Protein AF-A0A7V3KXB6-F1 (afdb_monomer_lite)

pLDDT: mean 83.35, std 6.85, range [64.81, 91.38]

Radius of gyration: 11.79 Å; chains: 1; bounding box: 29×22×32 Å

Foldseek 3Di:
DKDKDKAFPFDPDQDQALPPRDGHGDGWIWIWIDDDNDIDTGTHGPVCVVPPPDWDKDADNVVRDMGTDD

Structure (mmCIF, N/CA/C/O backbone):
data_AF-A0A7V3KXB6-F1
#
_entry.id   AF-A0A7V3KXB6-F1
#
loop_
_atom_site.group_PDB
_atom_site.id
_atom_site.type_symbol
_atom_site.label_atom_id
_atom_site.label_alt_id
_atom_site.label_comp_id
_atom_site.label_asym_id
_atom_site.label_entity_id
_atom_site.label_seq_id
_atom_site.pdbx_PDB_ins_code
_atom_site.Cartn_x
_atom_site.Cartn_y
_atom_site.Cartn_z
_atom_site.occupancy
_atom_site.B_iso_or_equiv
_atom_site.auth_seq_id
_atom_site.auth_comp_id
_atom_site.auth_asym_id
_atom_site.auth_atom_id
_atom_site.pdbx_PDB_model_num
ATOM 1 N N . MET A 1 1 ? 13.116 -7.978 -10.174 1.00 67.38 1 MET A N 1
ATOM 2 C CA . MET A 1 1 ? 12.314 -8.741 -9.187 1.00 67.38 1 MET A CA 1
ATOM 3 C C . MET A 1 1 ? 11.385 -7.766 -8.484 1.00 67.38 1 MET A C 1
ATOM 5 O O . MET A 1 1 ? 11.840 -6.669 -8.163 1.00 67.38 1 MET A O 1
ATOM 9 N N . MET A 1 2 ? 10.111 -8.132 -8.334 1.00 77.19 2 MET A N 1
ATOM 10 C CA . MET A 1 2 ? 9.099 -7.345 -7.628 1.00 77.19 2 MET A CA 1
ATOM 11 C C . MET A 1 2 ? 8.797 -8.026 -6.294 1.00 77.19 2 MET A C 1
ATOM 13 O O . MET A 1 2 ? 8.528 -9.223 -6.274 1.00 77.19 2 MET A O 1
ATOM 17 N N . GLU A 1 3 ? 8.863 -7.275 -5.201 1.00 83.50 3 GLU A N 1
ATOM 18 C CA . GLU A 1 3 ? 8.578 -7.764 -3.850 1.00 83.50 3 GLU A CA 1
ATOM 19 C C . GLU A 1 3 ? 7.607 -6.798 -3.166 1.00 83.50 3 GLU A C 1
ATOM 21 O O . GLU A 1 3 ? 7.796 -5.578 -3.209 1.00 83.50 3 GLU A O 1
ATOM 26 N N . LEU A 1 4 ? 6.576 -7.352 -2.529 1.00 82.88 4 LEU A N 1
ATOM 27 C CA . LEU A 1 4 ? 5.641 -6.615 -1.686 1.00 82.88 4 LEU A CA 1
ATOM 28 C C . LEU A 1 4 ? 5.950 -6.930 -0.227 1.00 82.88 4 LEU A C 1
ATOM 30 O O . LEU A 1 4 ? 5.965 -8.093 0.172 1.00 82.88 4 LEU A O 1
ATOM 34 N N . LYS A 1 5 ? 6.181 -5.890 0.572 1.00 86.31 5 LYS A N 1
ATOM 35 C CA . LYS A 1 5 ? 6.435 -6.013 2.006 1.00 86.31 5 LYS A CA 1
ATOM 36 C C . LYS A 1 5 ? 5.507 -5.089 2.775 1.00 86.31 5 LYS A C 1
ATOM 38 O O . LYS A 1 5 ? 5.437 -3.899 2.491 1.00 86.31 5 LYS A O 1
ATOM 43 N N . LEU A 1 6 ? 4.832 -5.623 3.784 1.00 84.19 6 LEU A N 1
ATOM 44 C CA . LEU A 1 6 ? 4.083 -4.819 4.741 1.00 84.19 6 LEU A CA 1
ATOM 45 C C . LEU A 1 6 ? 4.969 -4.555 5.964 1.00 84.19 6 LEU A C 1
ATOM 47 O O . LEU A 1 6 ? 5.486 -5.495 6.566 1.00 84.19 6 LEU A O 1
ATOM 51 N N . SER A 1 7 ? 5.158 -3.287 6.323 1.00 81.56 7 SER A N 1
ATOM 52 C CA . SER A 1 7 ? 5.873 -2.877 7.536 1.00 81.56 7 SER A CA 1
ATOM 53 C C . SER A 1 7 ? 4.943 -2.087 8.455 1.00 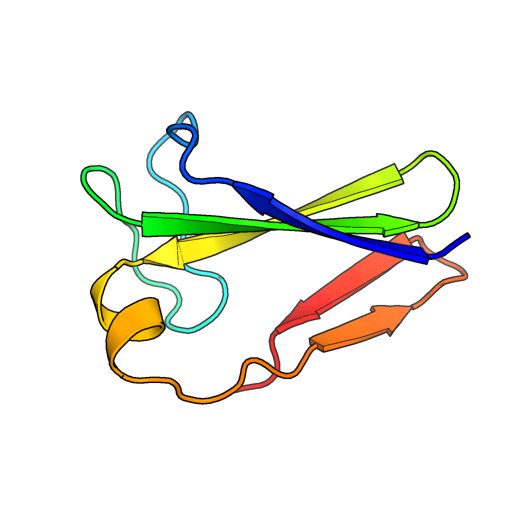81.56 7 SER A C 1
ATOM 55 O O . SER A 1 7 ? 4.103 -1.319 7.991 1.00 81.56 7 SER A O 1
ATOM 57 N N . ARG A 1 8 ? 5.096 -2.269 9.769 1.00 78.19 8 ARG A N 1
ATOM 58 C CA . ARG A 1 8 ? 4.465 -1.427 10.804 1.00 78.19 8 ARG A CA 1
ATOM 59 C C . ARG A 1 8 ? 5.445 -0.421 11.403 1.00 78.19 8 ARG A C 1
ATOM 61 O O . ARG A 1 8 ? 5.147 0.196 12.421 1.00 78.19 8 ARG A O 1
ATOM 68 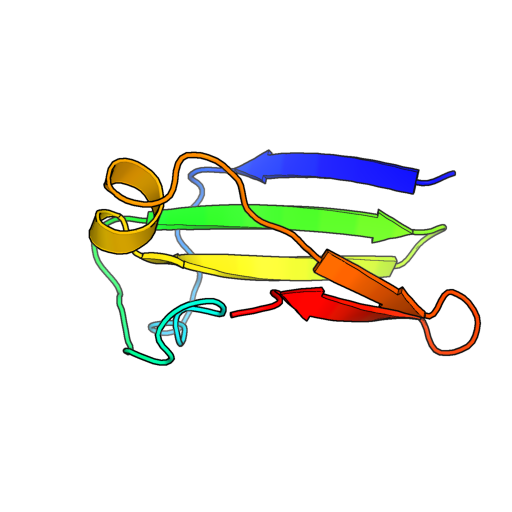N N . GLU A 1 9 ? 6.626 -0.285 10.805 1.00 74.94 9 GLU A N 1
ATOM 69 C CA . GLU A 1 9 ? 7.599 0.701 11.252 1.00 74.94 9 GLU A CA 1
ATOM 70 C C . GLU A 1 9 ? 7.003 2.111 11.143 1.00 74.94 9 GLU A C 1
ATOM 72 O O . GLU A 1 9 ? 6.354 2.429 10.137 1.00 74.94 9 GLU A O 1
ATOM 77 N N . PRO A 1 10 ? 7.210 2.963 12.161 1.00 64.81 10 PRO A N 1
ATOM 78 C CA . PRO A 1 10 ? 6.720 4.328 12.137 1.00 64.81 10 PRO A CA 1
ATOM 79 C C . PRO A 1 10 ? 7.285 5.075 10.931 1.00 64.81 10 PRO A C 1
ATOM 81 O O . PRO A 1 10 ? 8.499 5.169 10.742 1.00 64.81 10 PRO A O 1
ATOM 84 N N . LEU A 1 11 ? 6.397 5.639 10.122 1.00 68.56 11 LEU A N 1
ATOM 85 C CA . LEU A 1 11 ? 6.789 6.550 9.059 1.00 68.56 11 LEU A CA 1
ATOM 86 C C . LEU A 1 11 ? 7.170 7.896 9.677 1.00 68.56 11 LEU A C 1
ATOM 88 O O . LEU A 1 11 ? 6.380 8.500 10.404 1.00 68.56 11 L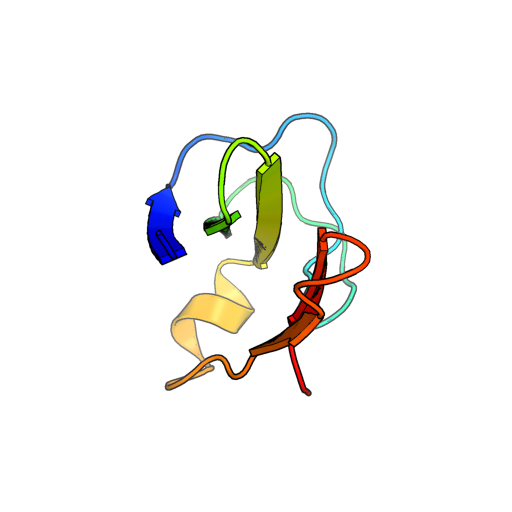EU A O 1
ATOM 92 N N . GLN A 1 12 ? 8.384 8.368 9.393 1.00 68.25 12 GLN A N 1
ATOM 93 C CA . GLN A 1 12 ? 8.808 9.707 9.798 1.00 68.25 12 GLN A CA 1
ATOM 94 C C . GLN A 1 12 ? 7.942 10.764 9.084 1.00 68.25 12 GLN A C 1
ATOM 96 O O . GLN A 1 12 ? 7.582 10.592 7.920 1.00 68.25 12 GLN A O 1
ATOM 101 N N . ASN A 1 13 ? 7.638 11.867 9.777 1.00 72.00 13 ASN A N 1
ATOM 102 C CA . ASN A 1 13 ? 6.994 13.075 9.233 1.00 72.00 13 ASN A CA 1
ATOM 103 C C . ASN A 1 13 ? 5.501 12.991 8.862 1.00 72.00 13 ASN A C 1
ATOM 105 O O . ASN A 1 13 ? 5.119 13.530 7.829 1.00 72.00 13 ASN A O 1
ATOM 109 N N . ASN A 1 14 ? 4.644 12.401 9.710 1.00 77.12 14 ASN A N 1
ATOM 110 C CA . ASN A 1 14 ? 3.175 12.477 9.578 1.00 77.12 14 ASN A CA 1
ATOM 111 C C . ASN A 1 14 ? 2.688 12.265 8.121 1.00 77.12 14 ASN A C 1
ATOM 113 O O . ASN A 1 14 ? 2.198 13.203 7.487 1.00 77.12 14 ASN A O 1
ATOM 117 N N . PRO A 1 15 ? 2.875 11.072 7.542 1.00 85.69 15 PRO A N 1
ATOM 118 C CA . PRO A 1 15 ? 2.588 10.834 6.132 1.00 85.69 15 PRO A CA 1
ATOM 119 C C . PRO A 1 15 ? 1.116 11.056 5.764 1.00 85.69 15 PRO A C 1
ATOM 121 O O . PRO A 1 15 ? 0.200 10.805 6.551 1.00 85.69 15 PRO A O 1
ATOM 124 N N . ASN A 1 16 ? 0.888 11.429 4.504 1.00 90.75 16 ASN A N 1
ATOM 125 C CA . ASN A 1 16 ? -0.432 11.356 3.885 1.00 90.75 16 ASN A CA 1
ATOM 126 C C . ASN A 1 16 ? -0.748 9.902 3.525 1.00 90.75 16 ASN A C 1
ATOM 128 O O . ASN A 1 16 ? 0.045 9.239 2.855 1.00 90.75 16 ASN A O 1
ATOM 132 N N . CYS A 1 17 ? -1.918 9.414 3.928 1.00 91.00 17 CYS A N 1
ATOM 133 C CA . CYS A 1 17 ? -2.413 8.106 3.524 1.00 91.00 17 CYS A CA 1
ATOM 134 C C . CYS A 1 17 ? -2.532 8.037 1.996 1.00 91.00 17 CYS A C 1
ATOM 136 O O . CYS A 1 17 ? -3.258 8.825 1.390 1.00 91.00 17 CYS A O 1
ATOM 138 N N . ALA A 1 18 ? -1.867 7.072 1.367 1.00 90.94 18 ALA A N 1
ATOM 139 C CA . ALA A 1 18 ? -1.914 6.848 -0.072 1.00 90.94 18 ALA A CA 1
ATOM 140 C C . ALA A 1 18 ? -3.339 6.523 -0.555 1.00 90.94 18 ALA A C 1
ATOM 142 O O . ALA A 1 18 ? -3.707 6.896 -1.667 1.00 90.94 18 ALA A O 1
ATOM 143 N N . TYR A 1 19 ? -4.167 5.910 0.301 1.00 91.19 19 TYR A N 1
ATOM 144 C CA . TYR A 1 19 ? -5.557 5.590 -0.023 1.00 91.19 19 TYR A CA 1
ATOM 145 C C . TYR A 1 19 ? -6.518 6.766 0.190 1.00 91.19 19 TYR A C 1
ATOM 147 O O . TYR A 1 19 ? -7.204 7.150 -0.743 1.00 91.19 19 TYR A O 1
ATOM 155 N N . CYS A 1 20 ? -6.578 7.391 1.373 1.00 91.38 20 CYS A N 1
ATOM 156 C CA . CYS A 1 20 ? -7.582 8.437 1.651 1.00 91.38 20 CYS A CA 1
ATOM 157 C C . CYS A 1 20 ? -7.049 9.879 1.597 1.00 91.38 20 CYS A C 1
ATOM 159 O O . CYS A 1 20 ? -7.831 10.825 1.643 1.00 91.38 20 CYS A O 1
ATOM 161 N N . GLY A 1 21 ? -5.733 10.075 1.502 1.00 90.94 21 GLY A N 1
ATOM 162 C CA . GLY A 1 21 ? -5.076 11.387 1.466 1.00 90.94 21 GLY A CA 1
ATOM 163 C C . GLY A 1 21 ? -4.929 12.082 2.822 1.00 90.94 21 GLY A C 1
ATOM 164 O O . GLY A 1 21 ? -4.289 13.124 2.887 1.00 90.94 21 GLY A O 1
ATOM 165 N N . LYS A 1 22 ? -5.492 11.533 3.906 1.00 91.19 22 LYS A N 1
ATOM 166 C CA . LYS A 1 22 ? -5.408 12.140 5.244 1.00 91.19 22 LYS A CA 1
ATOM 167 C C . LYS A 1 22 ? -4.021 11.949 5.855 1.00 91.19 22 LYS A C 1
ATOM 169 O O . LYS A 1 22 ? -3.469 10.851 5.789 1.00 91.19 22 LYS A O 1
ATOM 174 N N . VAL A 1 23 ? -3.508 12.991 6.504 1.00 89.88 23 VAL A N 1
ATOM 175 C CA . VAL A 1 23 ? -2.316 12.921 7.360 1.00 89.88 23 VAL A CA 1
ATOM 176 C C . VAL A 1 23 ? -2.587 11.994 8.548 1.00 89.88 23 VAL A C 1
ATOM 178 O O . VAL A 1 23 ? -3.628 12.110 9.197 1.00 89.88 23 VAL A O 1
ATOM 181 N N . PHE A 1 24 ? -1.656 11.094 8.861 1.00 85.75 24 PHE A N 1
ATOM 182 C CA . PHE A 1 24 ? -1.728 10.237 10.047 1.00 85.75 24 PHE A CA 1
ATOM 183 C C . PHE A 1 24 ? -0.341 10.031 10.657 1.00 85.75 24 PHE A C 1
ATOM 185 O O . PHE A 1 24 ? 0.666 10.092 9.960 1.00 85.75 24 PHE A O 1
ATOM 192 N N . ASN A 1 25 ? -0.270 9.822 11.972 1.00 68.69 25 ASN A N 1
ATOM 193 C CA . ASN A 1 25 ? 1.016 9.817 12.676 1.00 68.69 25 ASN A CA 1
ATOM 194 C C . ASN A 1 25 ? 1.133 8.874 13.873 1.00 68.69 25 ASN A C 1
ATOM 196 O O . ASN A 1 25 ? 2.228 8.714 14.402 1.00 68.69 25 ASN A O 1
ATOM 200 N N . LYS A 1 26 ? 0.044 8.235 14.306 1.00 66.69 26 LYS A N 1
ATOM 201 C CA . LYS A 1 26 ? 0.074 7.378 15.500 1.00 66.69 26 LYS A CA 1
ATOM 202 C C . LYS A 1 26 ? -0.100 5.893 15.215 1.00 66.69 26 LYS A C 1
ATOM 204 O O . LYS A 1 26 ? 0.441 5.089 15.963 1.00 66.69 26 LYS A O 1
ATOM 209 N N . GLN A 1 27 ? -0.832 5.523 14.165 1.00 76.69 27 GLN A N 1
ATOM 210 C CA . GLN A 1 27 ? -1.140 4.130 13.832 1.00 76.69 27 GLN A CA 1
ATOM 211 C C . GLN A 1 27 ? -1.391 3.999 12.326 1.00 76.69 27 GLN A C 1
ATOM 213 O O . GLN A 1 27 ? -2.189 4.740 11.743 1.00 76.69 27 GLN A O 1
ATOM 218 N N . GLY A 1 28 ? -0.696 3.062 11.696 1.00 80.75 28 GLY A N 1
ATOM 219 C CA . GLY A 1 28 ? -0.863 2.724 10.294 1.00 80.75 28 GLY A CA 1
ATOM 220 C C . GLY A 1 28 ? 0.213 1.756 9.837 1.00 80.75 28 GLY A C 1
ATOM 221 O O . GLY A 1 28 ? 1.096 1.368 10.603 1.00 80.75 28 GLY A O 1
ATOM 222 N N . VAL A 1 29 ? 0.118 1.363 8.580 1.00 87.44 29 VAL A N 1
ATOM 223 C CA . VAL A 1 29 ? 1.050 0.438 7.947 1.00 87.44 29 VAL A CA 1
ATOM 224 C C . VAL A 1 29 ? 1.716 1.123 6.769 1.00 87.44 29 VAL A C 1
ATOM 226 O O . VAL A 1 29 ? 1.170 2.044 6.164 1.00 87.44 29 VAL A O 1
ATOM 229 N N . ASN A 1 30 ? 2.907 0.666 6.429 1.00 88.00 30 ASN A N 1
ATOM 230 C CA . ASN A 1 30 ? 3.597 1.065 5.224 1.00 88.00 30 ASN A CA 1
ATOM 231 C C . ASN A 1 30 ? 3.672 -0.137 4.287 1.00 88.00 30 ASN A C 1
ATOM 233 O O . ASN A 1 30 ? 4.373 -1.113 4.574 1.00 88.00 30 ASN A O 1
ATOM 237 N N . LEU A 1 31 ? 2.944 -0.071 3.174 1.00 87.69 31 LEU A N 1
ATOM 238 C CA . LEU A 1 31 ? 3.079 -1.044 2.100 1.00 87.69 31 LEU A CA 1
ATOM 239 C C . LEU A 1 31 ? 4.268 -0.631 1.231 1.00 87.69 31 LEU A C 1
ATOM 241 O O . LEU A 1 31 ? 4.268 0.421 0.598 1.00 87.69 31 LEU A O 1
ATOM 245 N N . GLN A 1 32 ? 5.300 -1.460 1.225 1.00 87.94 32 GLN A N 1
ATOM 246 C CA . GLN A 1 32 ? 6.521 -1.249 0.470 1.00 87.94 32 GLN A CA 1
ATOM 247 C C . GLN A 1 32 ? 6.490 -2.099 -0.787 1.00 87.94 32 GLN A C 1
ATOM 249 O O . GLN A 1 32 ? 6.380 -3.324 -0.729 1.00 87.94 32 GLN A O 1
ATOM 254 N N . LEU A 1 33 ? 6.648 -1.434 -1.921 1.00 85.88 33 LEU A N 1
ATOM 255 C CA . LEU A 1 33 ? 6.867 -2.076 -3.198 1.00 85.88 33 LEU A CA 1
ATOM 256 C C . LEU A 1 33 ? 8.339 -1.919 -3.567 1.00 85.88 33 LEU A C 1
ATOM 258 O O . LEU A 1 33 ? 8.808 -0.806 -3.817 1.00 85.88 33 LEU A O 1
ATOM 262 N N . LYS A 1 34 ? 9.070 -3.032 -3.616 1.00 86.81 34 LYS A N 1
ATOM 263 C CA . LYS A 1 34 ? 10.427 -3.048 -4.160 1.00 86.81 34 LYS A CA 1
ATOM 264 C C . LYS A 1 34 ? 10.382 -3.497 -5.606 1.00 86.81 34 LYS A C 1
ATOM 266 O O . LYS A 1 34 ? 9.933 -4.601 -5.908 1.00 86.81 34 LYS A O 1
ATOM 271 N N . VAL A 1 35 ? 10.886 -2.650 -6.492 1.00 81.69 35 VAL A N 1
ATOM 272 C CA . VAL A 1 35 ? 11.077 -2.964 -7.907 1.00 81.69 35 VAL A CA 1
ATOM 273 C C . VAL A 1 35 ? 12.538 -2.705 -8.232 1.00 81.69 35 VAL A C 1
ATOM 275 O O . VAL A 1 35 ? 13.030 -1.579 -8.138 1.00 81.69 35 VAL A O 1
ATOM 278 N N . ASN A 1 36 ? 13.247 -3.765 -8.616 1.00 79.94 36 ASN A N 1
ATOM 279 C CA . ASN A 1 36 ? 14.688 -3.728 -8.870 1.00 79.94 36 ASN A CA 1
ATOM 280 C C . ASN A 1 36 ? 15.470 -3.264 -7.623 1.00 79.94 36 ASN A C 1
ATOM 282 O O . ASN A 1 36 ? 15.557 -4.014 -6.657 1.00 79.94 36 ASN A O 1
ATOM 286 N N . ARG A 1 37 ? 16.037 -2.048 -7.638 1.00 80.12 37 ARG A N 1
ATOM 287 C CA . ARG A 1 37 ? 16.770 -1.430 -6.511 1.00 80.12 37 ARG A CA 1
ATOM 288 C C . ARG A 1 37 ? 16.049 -0.213 -5.913 1.00 80.12 37 ARG A C 1
ATOM 290 O O . ARG A 1 37 ? 16.641 0.516 -5.125 1.00 80.12 37 ARG A O 1
ATOM 297 N N . LYS A 1 38 ? 14.797 0.038 -6.311 1.00 82.00 38 LYS A N 1
ATOM 298 C CA . LYS A 1 38 ? 13.976 1.147 -5.808 1.00 82.00 38 LYS A CA 1
ATOM 299 C C . LYS A 1 38 ? 12.915 0.614 -4.849 1.00 82.00 38 LYS A C 1
ATOM 301 O O . LYS A 1 38 ? 12.278 -0.398 -5.139 1.00 82.00 38 LYS A O 1
ATOM 306 N N . THR A 1 39 ? 12.707 1.329 -3.747 1.00 85.38 39 THR A N 1
ATOM 307 C CA . THR A 1 39 ? 11.627 1.073 -2.786 1.00 85.38 39 THR A CA 1
ATOM 308 C C . THR A 1 39 ? 10.630 2.219 -2.856 1.00 85.38 39 THR A C 1
ATOM 310 O O . THR A 1 39 ? 10.999 3.373 -2.646 1.00 85.38 39 THR A O 1
ATOM 313 N N . ILE A 1 40 ? 9.372 1.895 -3.132 1.00 85.81 40 ILE A N 1
ATOM 314 C CA . ILE A 1 40 ? 8.253 2.834 -3.136 1.00 85.81 40 ILE A CA 1
ATOM 315 C C . ILE A 1 40 ? 7.428 2.560 -1.879 1.00 85.81 40 ILE A C 1
ATOM 317 O O . ILE A 1 40 ? 7.067 1.413 -1.616 1.00 85.81 40 ILE A O 1
ATOM 321 N N . ASN A 1 41 ? 7.166 3.600 -1.089 1.00 86.75 41 ASN A N 1
ATOM 322 C CA . ASN A 1 41 ? 6.420 3.500 0.162 1.00 86.75 41 ASN A CA 1
ATOM 323 C C . ASN A 1 41 ? 4.987 3.997 -0.043 1.00 86.75 41 ASN A C 1
ATOM 325 O O . ASN A 1 41 ? 4.784 5.100 -0.552 1.00 86.75 41 ASN A O 1
ATOM 329 N N . PHE A 1 42 ? 4.016 3.209 0.407 1.00 89.88 42 PHE A N 1
ATOM 330 C CA . PHE A 1 42 ? 2.604 3.563 0.464 1.00 89.88 42 PHE A CA 1
ATOM 331 C C . PHE A 1 42 ? 2.153 3.599 1.923 1.00 89.88 42 PHE A C 1
ATOM 333 O O . PHE A 1 42 ? 1.789 2.563 2.487 1.00 89.88 42 PHE A O 1
ATOM 340 N N . PRO A 1 43 ? 2.161 4.786 2.546 1.00 90.88 43 PRO A N 1
ATOM 341 C CA . PRO A 1 43 ? 1.589 4.979 3.868 1.00 90.88 43 PRO A CA 1
ATOM 342 C C . PRO A 1 43 ? 0.088 4.699 3.845 1.00 90.88 43 PRO A C 1
ATOM 344 O O . PRO A 1 43 ? -0.631 5.325 3.073 1.00 90.88 43 PRO A O 1
ATOM 347 N N . ILE A 1 44 ? -0.415 3.821 4.704 1.00 90.38 44 ILE A N 1
ATOM 348 C CA . ILE A 1 44 ? -1.846 3.549 4.863 1.00 90.38 44 ILE A CA 1
ATOM 349 C C . ILE A 1 44 ? -2.215 3.786 6.328 1.00 90.38 44 ILE A C 1
ATOM 351 O O . ILE A 1 44 ? -1.652 3.162 7.227 1.00 90.38 44 ILE A O 1
ATOM 355 N N . CYS A 1 45 ? -3.161 4.690 6.588 1.00 90.62 45 CYS A N 1
ATOM 356 C CA . CYS A 1 45 ? -3.655 4.906 7.947 1.00 90.62 45 CYS A CA 1
ATOM 357 C C . CYS A 1 45 ? -4.416 3.672 8.449 1.00 90.62 45 CYS A C 1
ATOM 359 O O . CYS A 1 45 ? -5.063 2.980 7.661 1.00 90.62 45 CYS A O 1
ATOM 361 N N . GLN A 1 46 ? -4.384 3.428 9.762 1.00 88.94 46 GLN A N 1
ATOM 362 C CA . GLN A 1 46 ? -4.988 2.235 10.370 1.00 88.94 46 GLN A CA 1
ATOM 363 C C . GLN A 1 46 ? -6.459 2.032 9.969 1.00 88.94 46 GLN A C 1
ATOM 365 O O . GLN A 1 46 ? -6.843 0.941 9.571 1.00 88.94 46 GLN A O 1
ATOM 370 N N . SER A 1 47 ? -7.255 3.104 9.939 1.00 90.56 47 SER A N 1
ATOM 371 C CA . SER A 1 47 ? -8.662 3.041 9.523 1.00 90.56 47 SER A CA 1
ATOM 372 C C . SER A 1 47 ? -8.866 2.547 8.089 1.00 90.56 47 SER A C 1
ATOM 374 O O . SER A 1 47 ? -9.814 1.819 7.829 1.00 90.56 47 SER A O 1
ATOM 376 N N . CYS A 1 48 ? -7.996 2.920 7.146 1.00 90.75 48 CYS A N 1
ATOM 377 C CA . CYS A 1 48 ? -8.079 2.404 5.780 1.00 90.75 48 CYS A CA 1
ATOM 378 C C . CYS A 1 48 ? -7.616 0.953 5.720 1.00 90.75 48 CYS A C 1
ATOM 380 O O . CYS A 1 48 ? -8.214 0.173 4.995 1.00 90.75 48 CYS A O 1
ATOM 382 N N . PHE A 1 49 ? -6.587 0.588 6.484 1.00 89.56 49 PHE A N 1
ATOM 383 C CA . PHE A 1 49 ? -6.116 -0.792 6.548 1.00 89.56 49 PHE A CA 1
ATOM 384 C C . PHE A 1 49 ? -7.190 -1.754 7.077 1.00 89.56 49 PHE A C 1
ATOM 386 O O . PHE A 1 49 ? -7.337 -2.842 6.536 1.00 89.56 49 PHE A O 1
ATOM 393 N N . ASP A 1 50 ? -7.968 -1.338 8.079 1.00 89.69 50 ASP A N 1
ATOM 394 C CA . ASP A 1 50 ? -9.001 -2.186 8.688 1.00 89.69 50 ASP A CA 1
ATOM 395 C C . ASP A 1 50 ? -10.292 -2.272 7.852 1.00 89.69 50 ASP A C 1
ATOM 397 O O . ASP A 1 50 ? -11.036 -3.244 7.962 1.00 89.69 50 ASP A O 1
ATOM 401 N N . LEU A 1 51 ? -10.578 -1.256 7.028 1.00 89.06 51 LEU A N 1
ATOM 402 C CA . LEU A 1 51 ? -11.809 -1.174 6.229 1.00 89.06 51 LEU A CA 1
ATOM 403 C C . LEU A 1 51 ? -11.653 -1.691 4.796 1.00 89.06 51 LEU A C 1
ATOM 405 O O . LEU A 1 51 ? -12.648 -2.063 4.176 1.00 89.06 51 LEU A O 1
ATOM 409 N N . VAL A 1 52 ? -10.440 -1.658 4.243 1.00 84.31 52 VAL A N 1
ATOM 410 C CA . VAL A 1 52 ? -10.188 -2.001 2.842 1.00 84.31 52 VAL A CA 1
ATOM 411 C C . VAL A 1 52 ? -9.703 -3.453 2.761 1.00 84.31 52 VAL A C 1
ATOM 413 O O . VAL A 1 52 ? -8.581 -3.737 3.178 1.00 84.31 52 VAL A O 1
ATOM 416 N N . PRO A 1 53 ? -10.504 -4.383 2.203 1.00 82.75 53 PRO A N 1
ATOM 417 C CA . PRO A 1 53 ? -10.138 -5.799 2.144 1.00 82.75 53 PRO A CA 1
ATOM 418 C C . PRO A 1 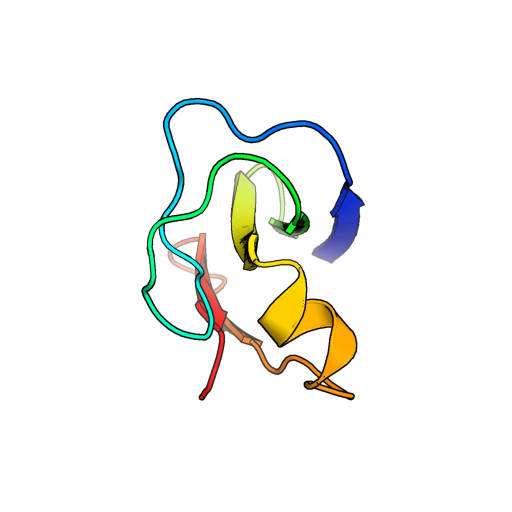53 ? -8.997 -6.078 1.155 1.00 82.75 53 PRO A C 1
ATOM 420 O O . PRO A 1 53 ? -8.299 -7.082 1.285 1.00 82.75 53 PRO A O 1
ATOM 423 N N . LEU A 1 54 ? -8.809 -5.201 0.163 1.00 83.69 54 L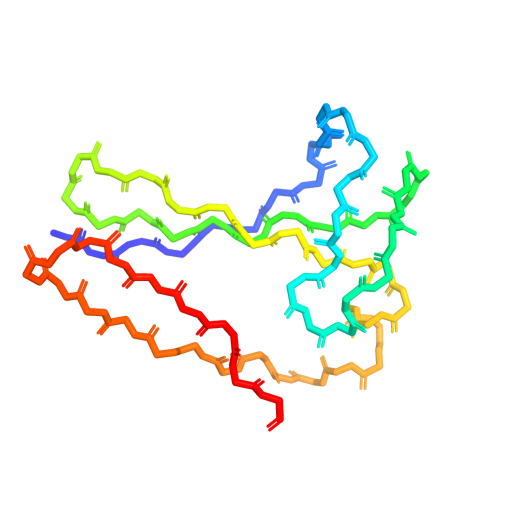EU A N 1
ATOM 424 C CA . LEU A 1 54 ? -7.784 -5.317 -0.867 1.00 83.69 54 LEU A CA 1
ATOM 425 C C . LEU A 1 54 ? -7.319 -3.931 -1.316 1.00 83.69 54 LEU A C 1
ATOM 427 O O . LEU A 1 54 ? -8.134 -3.083 -1.669 1.00 83.69 54 LEU A O 1
ATOM 431 N N . PHE A 1 55 ? -6.003 -3.728 -1.362 1.00 83.44 55 PHE A N 1
ATOM 432 C CA . PHE A 1 55 ? -5.401 -2.556 -1.989 1.00 83.44 55 PHE A CA 1
ATOM 433 C C . PHE A 1 55 ? -4.931 -2.908 -3.394 1.00 83.44 55 PHE A C 1
ATOM 435 O O . PHE A 1 55 ? -4.068 -3.769 -3.567 1.00 83.44 55 PHE A O 1
ATOM 442 N N . GLU A 1 56 ? -5.449 -2.199 -4.388 1.00 86.06 56 GLU A N 1
ATOM 443 C CA . GLU A 1 56 ? -4.944 -2.279 -5.752 1.00 86.06 56 GLU A CA 1
ATOM 444 C C . GLU A 1 56 ? -3.918 -1.179 -6.001 1.00 86.06 56 GLU A C 1
ATOM 446 O O . GLU A 1 56 ? -4.085 -0.037 -5.566 1.00 86.06 56 GLU A O 1
ATOM 451 N N . ALA A 1 57 ? -2.849 -1.512 -6.720 1.00 84.75 57 ALA A N 1
ATOM 452 C CA . ALA A 1 57 ? -1.817 -0.556 -7.080 1.00 84.75 57 ALA A CA 1
ATOM 453 C C . ALA A 1 57 ? -1.457 -0.672 -8.559 1.00 84.75 57 ALA A C 1
ATOM 455 O O . ALA A 1 57 ? -1.205 -1.763 -9.067 1.00 84.75 57 ALA A O 1
ATOM 456 N N . THR A 1 58 ? -1.366 0.470 -9.234 1.00 87.69 58 THR A N 1
ATOM 457 C CA . THR A 1 58 ? -0.780 0.547 -10.574 1.00 87.69 58 THR A CA 1
ATOM 458 C C . THR A 1 58 ? 0.714 0.809 -10.445 1.00 87.69 58 THR A C 1
ATOM 460 O O . THR A 1 58 ? 1.111 1.759 -9.768 1.00 87.69 58 T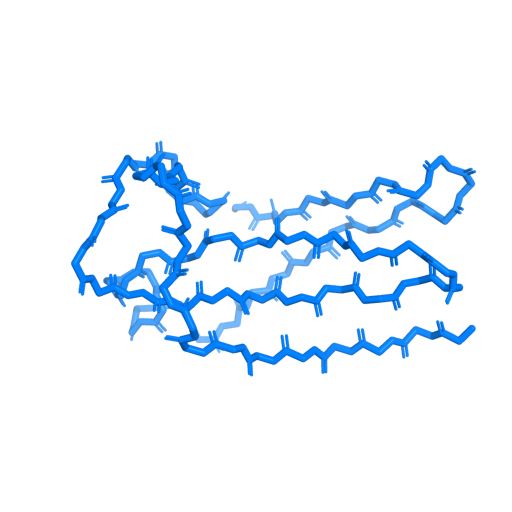HR A O 1
ATOM 463 N N . VAL A 1 59 ? 1.536 0.007 -11.122 1.00 83.69 59 VAL A N 1
ATOM 464 C CA . VAL A 1 59 ? 3.001 0.120 -11.117 1.00 83.69 59 VAL A CA 1
ATOM 465 C C . VAL A 1 59 ? 3.494 0.399 -12.531 1.00 83.69 59 VAL A C 1
ATOM 467 O O . VAL A 1 59 ? 3.166 -0.332 -13.460 1.00 83.69 59 VAL A O 1
ATOM 470 N N . ASN A 1 60 ? 4.306 1.439 -12.689 1.00 84.50 60 ASN A N 1
ATOM 471 C CA . ASN A 1 60 ? 5.059 1.714 -13.903 1.00 84.50 60 ASN A CA 1
ATOM 472 C C . ASN A 1 60 ? 6.537 1.374 -13.653 1.00 84.50 60 ASN A C 1
ATOM 474 O O . ASN A 1 60 ? 7.218 1.995 -12.833 1.00 84.50 60 ASN A O 1
ATOM 478 N N . LEU A 1 61 ? 7.015 0.343 -14.351 1.00 78.19 61 LEU A N 1
ATOM 479 C CA . LEU A 1 61 ? 8.366 -0.191 -14.180 1.00 78.19 61 LEU A CA 1
ATOM 480 C C . LEU A 1 61 ? 9.440 0.686 -14.842 1.00 78.19 61 LEU A C 1
ATOM 482 O O . LEU A 1 61 ? 10.580 0.673 -14.378 1.00 78.19 61 LEU A O 1
ATOM 486 N N . ASP A 1 62 ? 9.079 1.474 -15.857 1.00 80.25 62 ASP A N 1
ATOM 487 C CA . ASP A 1 62 ? 10.021 2.280 -16.642 1.00 80.25 62 ASP A CA 1
ATOM 488 C C . ASP A 1 62 ? 10.531 3.477 -15.838 1.00 80.25 62 ASP A C 1
ATOM 490 O O . ASP A 1 62 ? 11.730 3.747 -15.768 1.00 80.25 62 ASP A O 1
ATOM 494 N N . ASN A 1 63 ? 9.622 4.180 -15.162 1.00 76.19 63 ASN A N 1
ATOM 495 C CA . ASN A 1 63 ? 9.973 5.316 -14.308 1.00 76.19 63 ASN A CA 1
ATOM 496 C C . ASN A 1 63 ? 10.119 4.927 -12.822 1.00 76.19 63 ASN A C 1
ATOM 498 O O . ASN A 1 63 ? 10.670 5.698 -12.029 1.00 76.19 63 ASN A O 1
ATOM 502 N N . GLY A 1 64 ? 9.717 3.710 -12.439 1.00 72.62 64 GLY A N 1
ATOM 503 C CA . GLY A 1 64 ? 9.717 3.258 -11.047 1.00 72.62 64 GLY A CA 1
ATOM 504 C C . GLY A 1 64 ? 8.697 4.018 -10.201 1.00 72.62 64 GLY A C 1
ATOM 505 O O . GLY A 1 64 ? 8.981 4.355 -9.053 1.00 72.62 64 GLY A O 1
ATOM 506 N N . TYR A 1 65 ? 7.548 4.334 -10.795 1.00 80.38 65 TYR A N 1
ATOM 507 C CA . TYR A 1 65 ? 6.410 4.965 -10.142 1.00 80.38 65 TYR A CA 1
ATOM 508 C C . TYR A 1 65 ? 5.368 3.913 -9.777 1.00 80.38 65 TYR A C 1
ATOM 510 O O . TYR A 1 65 ? 5.150 2.954 -10.514 1.00 80.38 65 TYR A O 1
ATOM 518 N N . ALA A 1 66 ? 4.668 4.112 -8.668 1.00 83.81 66 ALA A N 1
ATOM 519 C CA . ALA A 1 66 ? 3.480 3.336 -8.369 1.00 83.81 66 ALA A CA 1
ATOM 520 C C . ALA A 1 66 ? 2.469 4.181 -7.586 1.00 83.81 66 ALA A C 1
ATOM 522 O O . ALA A 1 66 ? 2.843 5.131 -6.895 1.00 83.81 66 ALA A O 1
ATOM 523 N N . ARG A 1 67 ? 1.185 3.835 -7.704 1.00 87.25 67 ARG A N 1
ATOM 524 C CA . ARG A 1 67 ? 0.075 4.502 -7.012 1.00 87.25 67 ARG A CA 1
ATOM 525 C C . ARG A 1 67 ? -0.970 3.496 -6.558 1.00 87.25 67 ARG A C 1
ATOM 527 O O . ARG A 1 67 ? -1.236 2.541 -7.280 1.00 87.25 67 ARG A O 1
ATOM 534 N N . ILE A 1 68 ? -1.583 3.752 -5.408 1.00 87.50 68 ILE A N 1
ATOM 535 C CA . ILE A 1 68 ? -2.780 3.033 -4.961 1.00 87.50 68 ILE A CA 1
ATOM 536 C C . ILE A 1 68 ? -3.981 3.526 -5.777 1.00 87.50 68 ILE A C 1
ATOM 538 O O . ILE A 1 68 ? -4.151 4.736 -5.956 1.00 87.50 68 ILE A O 1
ATOM 542 N N . ASN A 1 69 ? -4.789 2.596 -6.277 1.00 85.31 69 ASN A N 1
ATOM 543 C CA . ASN A 1 69 ? -6.064 2.883 -6.925 1.00 85.31 69 ASN A CA 1
ATOM 544 C C . ASN A 1 69 ? -7.137 3.059 -5.833 1.00 85.31 69 ASN A C 1
ATOM 546 O O . ASN A 1 69 ? -7.116 2.352 -4.825 1.00 85.31 69 ASN A O 1
ATOM 550 N N . ARG A 1 70 ? -8.023 4.040 -6.012 1.00 77.75 70 ARG A N 1
ATOM 551 C CA . ARG A 1 70 ? -9.150 4.325 -5.112 1.00 77.75 70 ARG A CA 1
ATOM 552 C C . ARG A 1 70 ? -10.447 3.881 -5.756 1.00 77.75 70 ARG A C 1
ATOM 554 O O . ARG A 1 70 ? -10.523 4.027 -6.997 1.00 77.75 70 ARG A O 1
#

Sequence (70 aa):
MMELKLSREPLQNNPNCAYCGKVFNKQGVNLQLKVNRKTINFPICQSCFDLVPLFEATVNLDNGYARINR

Secondary structure (DSSP, 8-state):
-EEEEEE-SPPSS-PBPTTT--B--SSEEEEEEEETTEEEEEEEEHHHHHH-S---EEEETTTTEEEE--